Protein AF-A0A261TM04-F1 (afdb_monomer_lite)

pLDDT: mean 92.73, std 10.59, range [44.0, 98.19]

Radius of gyration: 12.99 Å; chains: 1; bounding box: 27×28×37 Å

Structure (mmCIF, N/CA/C/O backbone):
data_AF-A0A261TM04-F1
#
_entry.id   AF-A0A261TM04-F1
#
loop_
_atom_site.group_PDB
_atom_site.id
_atom_site.type_symbol
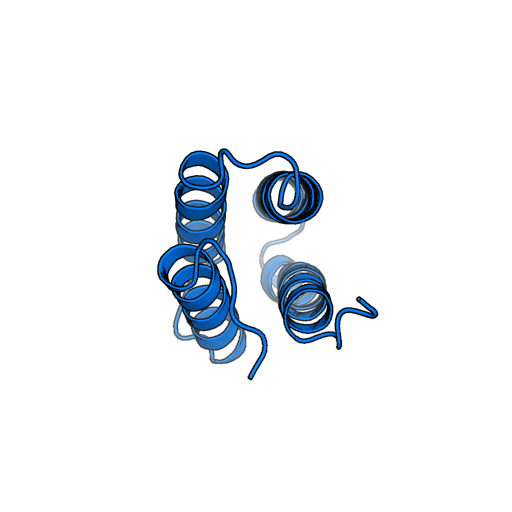_atom_site.label_atom_id
_atom_site.label_alt_id
_atom_site.label_comp_id
_atom_site.label_asym_id
_atom_site.label_entity_id
_atom_site.label_seq_id
_atom_site.pdbx_PDB_ins_code
_atom_site.Cartn_x
_atom_site.Cartn_y
_atom_site.Cartn_z
_atom_site.occupancy
_atom_site.B_iso_or_equiv
_atom_site.auth_seq_id
_atom_site.auth_comp_id
_atom_site.auth_asym_id
_atom_site.auth_atom_id
_atom_site.pdbx_PDB_model_num
ATOM 1 N N . MET A 1 1 ? 4.420 -17.003 -15.048 1.00 44.00 1 MET A N 1
ATOM 2 C CA . MET A 1 1 ? 4.935 -16.077 -14.019 1.00 44.00 1 MET A CA 1
ATOM 3 C C . MET A 1 1 ? 5.096 -14.734 -14.700 1.00 44.00 1 MET A C 1
ATOM 5 O O . MET A 1 1 ? 5.809 -14.685 -15.692 1.00 44.00 1 MET A O 1
ATOM 9 N N . ASN A 1 2 ? 4.372 -13.700 -14.262 1.00 59.59 2 ASN A N 1
ATOM 10 C CA . ASN A 1 2 ? 4.635 -12.341 -14.740 1.00 59.59 2 ASN A CA 1
ATOM 11 C C . ASN A 1 2 ? 6.032 -11.963 -14.244 1.00 59.59 2 ASN A C 1
ATOM 13 O O . ASN A 1 2 ? 6.233 -11.814 -13.040 1.00 59.59 2 ASN A O 1
ATOM 17 N N . THR A 1 3 ? 7.004 -11.877 -15.146 1.00 82.94 3 THR A N 1
ATOM 18 C CA . THR A 1 3 ? 8.332 -11.372 -14.799 1.00 82.94 3 THR A CA 1
ATOM 19 C C . THR A 1 3 ? 8.221 -9.859 -14.695 1.00 82.94 3 THR A C 1
ATOM 21 O O . THR A 1 3 ? 8.230 -9.156 -15.702 1.00 82.94 3 THR A O 1
ATOM 24 N N . TRP A 1 4 ? 8.027 -9.366 -13.475 1.00 89.00 4 TRP A N 1
ATOM 25 C CA . TRP A 1 4 ? 8.060 -7.937 -13.187 1.00 89.00 4 TRP A CA 1
ATOM 26 C C . TRP A 1 4 ? 9.457 -7.384 -13.408 1.00 89.00 4 TRP A C 1
ATOM 28 O O . TRP A 1 4 ? 10.444 -8.046 -13.091 1.00 89.00 4 TRP A O 1
ATOM 38 N N . LEU A 1 5 ? 9.534 -6.145 -13.888 1.00 90.75 5 LEU A N 1
ATOM 39 C CA . LEU A 1 5 ? 10.804 -5.430 -13.972 1.00 90.75 5 LEU A CA 1
ATOM 40 C C . LEU A 1 5 ? 11.352 -5.070 -12.578 1.00 90.75 5 LEU A C 1
ATOM 42 O O . LEU A 1 5 ? 12.563 -5.022 -12.387 1.00 90.75 5 LEU A O 1
ATOM 46 N N . TYR A 1 6 ? 10.456 -4.883 -11.602 1.00 92.56 6 TYR A N 1
ATOM 47 C CA . TYR A 1 6 ? 10.767 -4.596 -10.197 1.00 92.56 6 TYR A CA 1
ATOM 48 C C . TYR A 1 6 ? 10.141 -5.655 -9.276 1.00 92.56 6 TYR A C 1
ATOM 50 O O . TYR A 1 6 ? 9.170 -5.368 -8.573 1.00 92.56 6 TYR A O 1
ATOM 58 N N . PRO A 1 7 ? 10.641 -6.903 -9.289 1.00 93.00 7 PRO A N 1
ATOM 59 C CA . PRO A 1 7 ? 10.018 -7.998 -8.550 1.00 93.00 7 PRO A CA 1
ATOM 60 C C . PRO A 1 7 ? 10.030 -7.767 -7.035 1.00 93.00 7 PRO A C 1
ATOM 62 O O . PRO A 1 7 ? 9.048 -8.080 -6.372 1.00 93.00 7 PRO A O 1
ATOM 65 N N . GLU A 1 8 ? 11.091 -7.166 -6.492 1.00 95.38 8 GLU A N 1
ATOM 66 C CA . GLU A 1 8 ? 11.202 -6.866 -5.058 1.00 95.38 8 GLU A CA 1
ATOM 67 C C . GLU A 1 8 ? 10.203 -5.790 -4.616 1.00 95.38 8 GLU A C 1
ATOM 69 O O . GLU A 1 8 ? 9.541 -5.944 -3.590 1.00 95.38 8 GLU A O 1
ATOM 74 N N . ALA A 1 9 ? 10.034 -4.734 -5.420 1.00 95.62 9 ALA A N 1
ATOM 75 C CA . ALA A 1 9 ? 9.053 -3.685 -5.157 1.00 95.62 9 ALA A CA 1
ATOM 76 C C . ALA A 1 9 ? 7.627 -4.251 -5.167 1.00 95.62 9 ALA A C 1
ATOM 78 O O . ALA A 1 9 ? 6.845 -4.002 -4.252 1.00 95.62 9 ALA A O 1
ATOM 79 N N . VAL A 1 10 ? 7.302 -5.083 -6.160 1.00 95.62 10 VAL A N 1
ATOM 80 C CA . VAL A 1 10 ? 5.988 -5.735 -6.249 1.00 95.62 10 VAL A CA 1
ATOM 81 C C . VAL A 1 10 ? 5.766 -6.687 -5.078 1.00 95.62 10 VAL A C 1
ATOM 83 O O . VAL A 1 10 ? 4.719 -6.624 -4.440 1.00 95.62 10 VAL A O 1
ATOM 86 N N . GLN A 1 11 ? 6.759 -7.509 -4.736 1.00 96.25 11 GLN A N 1
ATOM 87 C CA . GLN A 1 11 ? 6.666 -8.432 -3.608 1.00 96.25 11 GLN A CA 1
ATOM 88 C C . GLN A 1 11 ? 6.458 -7.694 -2.279 1.00 96.25 11 GLN A C 1
ATOM 90 O O . GLN A 1 11 ? 5.663 -8.138 -1.453 1.00 96.25 11 GLN A O 1
ATOM 95 N N . ARG A 1 12 ? 7.129 -6.554 -2.071 1.00 97.75 12 ARG A N 1
ATOM 96 C CA . ARG A 1 12 ? 6.944 -5.713 -0.881 1.00 97.75 12 ARG A CA 1
ATOM 97 C C . ARG A 1 12 ? 5.509 -5.201 -0.777 1.00 97.75 12 ARG A C 1
ATOM 99 O O . ARG A 1 12 ? 4.910 -5.281 0.294 1.00 97.75 12 ARG A O 1
ATOM 106 N N . VAL A 1 13 ? 4.954 -4.712 -1.887 1.00 97.81 13 VAL A N 1
ATOM 107 C CA . VAL A 1 13 ? 3.558 -4.258 -1.957 1.00 97.81 13 VAL A CA 1
ATOM 108 C C . VAL A 1 13 ? 2.601 -5.413 -1.673 1.00 97.81 13 VAL A C 1
ATOM 110 O O . VAL A 1 13 ? 1.707 -5.264 -0.843 1.00 97.81 13 VAL A O 1
ATOM 113 N N . GLU A 1 14 ? 2.804 -6.573 -2.303 1.00 97.44 14 GLU A N 1
ATOM 114 C CA . GLU A 1 14 ? 1.984 -7.769 -2.080 1.00 97.44 14 GLU A CA 1
ATOM 115 C C . GLU A 1 14 ? 1.996 -8.205 -0.615 1.00 97.44 14 GLU A C 1
ATOM 117 O O . GLU A 1 14 ? 0.935 -8.449 -0.040 1.00 97.44 14 GLU A O 1
ATOM 122 N N . GLN A 1 15 ? 3.177 -8.262 0.003 1.00 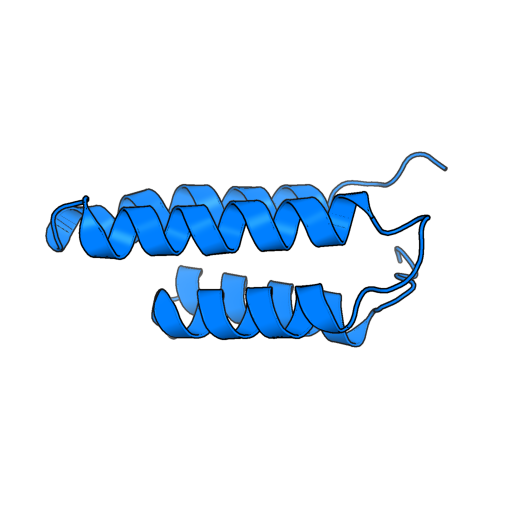97.88 15 GLN A N 1
ATOM 123 C CA . GLN A 1 15 ? 3.335 -8.644 1.404 1.00 97.88 15 GLN A CA 1
ATOM 124 C C . GLN A 1 15 ? 2.658 -7.648 2.341 1.00 97.88 15 GLN A C 1
ATOM 126 O O . GLN A 1 15 ? 1.881 -8.064 3.192 1.00 97.88 15 GLN A O 1
ATOM 131 N N . ALA A 1 16 ? 2.889 -6.344 2.165 1.00 98.12 16 ALA A N 1
ATOM 132 C CA . ALA A 1 16 ? 2.262 -5.326 3.004 1.00 98.12 16 ALA A CA 1
ATOM 133 C C . ALA A 1 16 ? 0.729 -5.366 2.897 1.00 98.12 16 ALA A C 1
ATOM 135 O O . ALA A 1 16 ? 0.029 -5.340 3.909 1.00 98.12 16 ALA A O 1
ATOM 136 N N . CYS A 1 17 ? 0.209 -5.511 1.675 1.00 98.00 17 CYS A N 1
ATOM 137 C CA . CYS A 1 17 ? -1.220 -5.661 1.425 1.00 98.00 17 CYS A CA 1
ATOM 138 C C . CYS A 1 17 ? -1.792 -6.925 2.089 1.00 98.00 17 CYS A C 1
ATOM 140 O O . CYS A 1 17 ? -2.842 -6.871 2.728 1.00 98.00 17 CYS A O 1
ATOM 142 N N . ALA A 1 18 ? -1.110 -8.066 1.960 1.00 97.69 18 ALA A N 1
ATOM 143 C CA . ALA A 1 18 ? -1.539 -9.327 2.558 1.00 97.69 18 ALA A CA 1
ATOM 144 C C . ALA A 1 18 ? -1.515 -9.286 4.095 1.00 97.69 18 ALA A C 1
ATOM 146 O O . ALA A 1 18 ? -2.469 -9.746 4.727 1.00 97.69 18 ALA A O 1
ATOM 147 N N . SER A 1 19 ? -0.474 -8.698 4.692 1.00 98.06 19 SER A N 1
ATOM 148 C CA . SER A 1 19 ? -0.376 -8.509 6.143 1.00 98.06 19 SER A CA 1
ATOM 149 C C . SER A 1 19 ? -1.486 -7.602 6.665 1.00 98.06 19 SER A C 1
ATOM 151 O O . SER A 1 19 ? -2.112 -7.928 7.668 1.00 98.06 19 SER A O 1
ATOM 153 N N . PHE A 1 20 ? -1.809 -6.514 5.958 1.00 98.06 20 PHE A N 1
ATOM 154 C CA . PHE A 1 20 ? -2.920 -5.638 6.339 1.00 98.06 20 PHE A CA 1
ATOM 155 C C . PHE A 1 20 ? -4.266 -6.370 6.320 1.00 98.06 20 PHE A C 1
ATOM 157 O O . PHE A 1 20 ? -5.018 -6.326 7.291 1.00 98.06 20 PHE A O 1
ATOM 164 N N . LEU A 1 21 ? -4.549 -7.120 5.247 1.00 97.44 21 LEU A N 1
ATOM 165 C CA . LEU A 1 21 ? -5.779 -7.915 5.136 1.00 97.44 21 LEU A CA 1
ATOM 166 C C . LEU A 1 21 ? -5.877 -9.026 6.192 1.00 97.44 21 LEU A C 1
ATOM 168 O O . LEU A 1 21 ? -6.985 -9.450 6.522 1.00 97.44 21 LEU A O 1
ATOM 172 N N . SER A 1 22 ? -4.736 -9.482 6.711 1.00 97.19 22 SER A N 1
ATOM 173 C CA . SER A 1 22 ? -4.639 -10.470 7.792 1.00 97.19 22 SER A CA 1
ATOM 174 C C . SER A 1 22 ? -4.626 -9.836 9.187 1.00 97.19 22 SER A C 1
ATOM 176 O O . SER A 1 22 ? -4.583 -10.563 10.170 1.00 97.19 22 SER A O 1
ATOM 178 N N . GLN A 1 23 ? -4.732 -8.502 9.276 1.00 95.94 23 GLN A N 1
ATOM 179 C CA . GLN A 1 23 ? -4.691 -7.712 10.517 1.00 95.94 23 GLN A CA 1
ATOM 180 C C . GLN A 1 23 ? -3.325 -7.709 11.228 1.00 95.94 23 GLN A C 1
ATOM 182 O O . GLN A 1 23 ? -3.230 -7.314 12.387 1.00 95.94 23 GLN A O 1
ATOM 187 N N . ASP A 1 24 ? -2.261 -8.081 10.514 1.00 97.19 24 ASP A N 1
ATOM 188 C CA . ASP A 1 24 ? -0.878 -8.107 11.006 1.00 97.19 24 ASP A CA 1
ATOM 189 C C . ASP A 1 24 ? -0.101 -6.814 10.688 1.00 97.19 24 ASP A C 1
ATOM 191 O O . ASP A 1 24 ? 1.065 -6.678 11.062 1.00 97.19 24 ASP A O 1
ATOM 195 N N . ALA A 1 25 ? -0.719 -5.868 9.972 1.00 96.81 25 ALA A N 1
ATOM 196 C CA . ALA A 1 25 ? -0.125 -4.576 9.638 1.00 96.81 25 ALA A CA 1
ATOM 197 C C . ALA A 1 25 ? -1.134 -3.424 9.738 1.00 96.81 25 ALA A C 1
ATOM 199 O O . ALA A 1 25 ? -2.336 -3.619 9.555 1.00 96.81 25 ALA A O 1
ATOM 200 N N . THR A 1 26 ? -0.632 -2.215 9.991 1.00 97.31 26 THR A N 1
ATOM 201 C CA . THR A 1 26 ? -1.415 -0.971 10.030 1.00 97.31 26 THR A CA 1
ATOM 202 C C . THR A 1 26 ? -1.469 -0.285 8.663 1.00 97.31 26 THR A C 1
ATOM 204 O O . THR A 1 26 ? -0.715 -0.627 7.747 1.00 97.31 26 THR A O 1
ATOM 207 N N . ILE A 1 27 ? -2.347 0.714 8.519 1.00 97.00 27 ILE A N 1
ATOM 208 C CA . ILE A 1 27 ? -2.462 1.505 7.283 1.00 97.00 27 ILE A CA 1
ATOM 209 C C . ILE A 1 27 ? -1.137 2.216 6.972 1.00 97.00 27 ILE A C 1
ATOM 211 O O . ILE A 1 27 ? -0.674 2.193 5.833 1.00 97.00 27 ILE A O 1
ATOM 215 N N . GLU A 1 28 ? -0.477 2.770 7.985 1.00 97.25 28 GLU A N 1
ATOM 216 C CA . GLU A 1 28 ? 0.794 3.484 7.854 1.00 97.25 28 GLU A CA 1
ATOM 217 C C . GLU A 1 28 ? 1.916 2.565 7.356 1.00 97.25 28 GLU A C 1
ATOM 219 O O . GLU A 1 28 ? 2.746 2.971 6.541 1.00 97.25 28 GLU A O 1
ATOM 224 N N . GLN A 1 29 ? 1.939 1.304 7.804 1.00 98.00 29 GLN A N 1
ATOM 225 C CA . GLN A 1 29 ? 2.901 0.315 7.312 1.00 98.00 29 GLN A CA 1
ATOM 226 C C . GLN A 1 29 ? 2.668 -0.008 5.831 1.00 98.00 29 GLN A C 1
ATOM 228 O O . GLN A 1 29 ? 3.634 -0.139 5.075 1.00 98.00 29 GLN A O 1
ATOM 233 N N . VAL A 1 30 ? 1.404 -0.083 5.396 1.00 97.94 30 VAL A N 1
ATOM 234 C CA . VAL A 1 30 ? 1.070 -0.229 3.972 1.00 97.94 30 VAL A CA 1
ATOM 235 C C . VAL A 1 30 ? 1.530 1.000 3.193 1.00 97.94 30 VAL A C 1
ATOM 237 O O . VAL A 1 30 ? 2.239 0.843 2.203 1.00 97.94 30 VAL A O 1
ATOM 240 N N . GLN A 1 31 ? 1.213 2.214 3.650 1.00 97.88 31 GLN A N 1
ATOM 241 C CA . GLN A 1 31 ? 1.651 3.450 2.992 1.00 97.88 31 GLN A CA 1
ATOM 242 C C . GLN A 1 31 ? 3.170 3.522 2.837 1.00 97.88 31 GLN A C 1
ATOM 244 O O . GLN A 1 31 ? 3.664 3.839 1.755 1.00 97.88 31 GLN A O 1
ATOM 249 N N . ALA A 1 32 ? 3.923 3.175 3.884 1.00 97.94 32 ALA A N 1
ATOM 250 C CA . ALA A 1 32 ? 5.380 3.153 3.831 1.00 97.94 32 ALA A CA 1
ATOM 251 C C . ALA A 1 32 ? 5.897 2.188 2.751 1.00 97.94 32 ALA A C 1
ATOM 253 O O . ALA A 1 32 ? 6.778 2.549 1.968 1.00 97.94 32 ALA A O 1
ATOM 254 N N . ALA A 1 33 ? 5.316 0.988 2.661 1.00 98.12 33 ALA A N 1
ATOM 255 C CA . ALA A 1 33 ? 5.671 0.006 1.641 1.00 98.12 33 ALA A CA 1
ATOM 256 C C . ALA A 1 33 ? 5.315 0.472 0.218 1.00 98.12 33 ALA A C 1
ATOM 258 O O . ALA A 1 33 ? 6.110 0.265 -0.705 1.00 98.12 33 ALA A O 1
ATOM 259 N N . LEU A 1 34 ? 4.152 1.113 0.036 1.00 98.06 34 LEU A N 1
ATOM 260 C CA . LEU A 1 34 ? 3.733 1.686 -1.248 1.00 98.06 34 LEU A CA 1
ATOM 261 C C . LEU A 1 34 ? 4.691 2.793 -1.684 1.00 98.06 34 LEU A C 1
ATOM 263 O O . LEU A 1 34 ? 5.228 2.723 -2.785 1.00 98.06 34 LEU A O 1
ATOM 267 N N . ARG A 1 35 ? 4.968 3.757 -0.800 1.00 97.50 35 ARG A N 1
ATOM 268 C CA . ARG A 1 35 ? 5.868 4.886 -1.063 1.00 97.50 35 ARG A CA 1
ATOM 269 C C . ARG A 1 35 ? 7.287 4.430 -1.384 1.00 97.50 35 ARG A C 1
ATOM 271 O O . ARG A 1 35 ? 7.885 4.913 -2.338 1.00 97.50 35 ARG A O 1
ATOM 278 N N . GLN A 1 36 ? 7.826 3.476 -0.625 1.00 97.56 36 GLN A N 1
ATOM 279 C CA . GLN A 1 36 ? 9.150 2.923 -0.913 1.00 97.56 36 GLN A CA 1
ATOM 280 C C . GLN A 1 36 ? 9.193 2.277 -2.306 1.00 97.56 36 GLN A C 1
ATOM 282 O O . GLN A 1 36 ? 10.121 2.501 -3.077 1.00 97.56 36 GLN A O 1
ATOM 287 N N . SER A 1 37 ? 8.177 1.481 -2.636 1.00 97.25 37 SER A N 1
ATOM 288 C CA . SER A 1 37 ? 8.116 0.757 -3.908 1.00 97.25 37 SER A CA 1
ATOM 289 C C . SER A 1 37 ? 7.892 1.699 -5.096 1.00 97.25 37 SER A C 1
ATOM 291 O O . SER A 1 37 ? 8.485 1.505 -6.150 1.00 97.25 37 SER A O 1
ATOM 293 N N . GLU A 1 38 ? 7.090 2.748 -4.911 1.00 96.12 38 GLU A N 1
ATOM 294 C CA . GLU A 1 38 ? 6.868 3.838 -5.868 1.00 96.12 38 GLU A CA 1
ATOM 295 C C . GLU A 1 38 ? 8.187 4.525 -6.254 1.00 96.12 38 GLU A C 1
ATOM 297 O O . GLU A 1 38 ? 8.485 4.641 -7.445 1.00 96.12 38 GLU A O 1
ATOM 302 N N . GLN A 1 39 ? 9.016 4.876 -5.266 1.00 94.69 39 GLN A N 1
ATOM 303 C CA . GLN A 1 39 ? 10.311 5.536 -5.475 1.00 94.69 39 GLN A CA 1
ATOM 304 C C . GLN A 1 39 ? 11.341 4.656 -6.199 1.00 94.69 39 GLN A C 1
ATOM 306 O O . GLN A 1 39 ? 12.206 5.171 -6.911 1.00 94.69 39 GLN A O 1
ATOM 311 N N . GLU A 1 40 ? 11.264 3.334 -6.033 1.00 94.38 40 GLU A N 1
ATOM 312 C CA . GLU A 1 40 ? 12.154 2.373 -6.701 1.00 94.38 40 GLU A CA 1
ATOM 313 C C . GLU A 1 40 ? 11.808 2.184 -8.194 1.00 94.38 40 GLU A C 1
ATOM 315 O O . GLU A 1 40 ? 12.676 1.834 -9.001 1.00 94.38 40 GLU A O 1
ATOM 320 N N . ILE A 1 41 ? 10.559 2.445 -8.595 1.00 93.00 41 ILE A N 1
ATOM 321 C CA . ILE A 1 41 ? 10.086 2.242 -9.969 1.00 93.00 41 ILE A CA 1
ATOM 322 C C . ILE A 1 41 ? 10.446 3.450 -10.845 1.00 93.00 41 ILE A C 1
ATOM 324 O O . ILE A 1 41 ? 9.811 4.507 -10.825 1.00 93.00 41 ILE A O 1
ATOM 328 N N . VAL A 1 42 ? 11.451 3.274 -11.701 1.00 89.88 42 VAL A N 1
ATOM 329 C CA . VAL A 1 42 ? 11.939 4.340 -12.597 1.00 89.88 42 VAL A CA 1
ATOM 330 C C . VAL A 1 42 ? 11.580 4.132 -14.070 1.00 89.88 42 VAL A C 1
ATOM 332 O O . VAL A 1 42 ? 11.517 5.105 -14.822 1.00 89.88 42 VAL A O 1
ATOM 335 N N . ALA A 1 43 ? 11.321 2.893 -14.497 1.00 84.94 43 ALA A N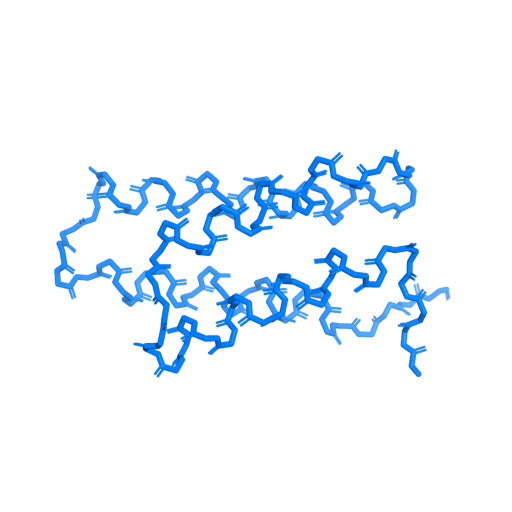 1
ATOM 336 C CA . ALA A 1 43 ? 11.087 2.560 -15.898 1.00 84.94 43 ALA A CA 1
ATOM 337 C C . ALA A 1 43 ? 9.751 3.093 -16.429 1.00 84.94 43 ALA A 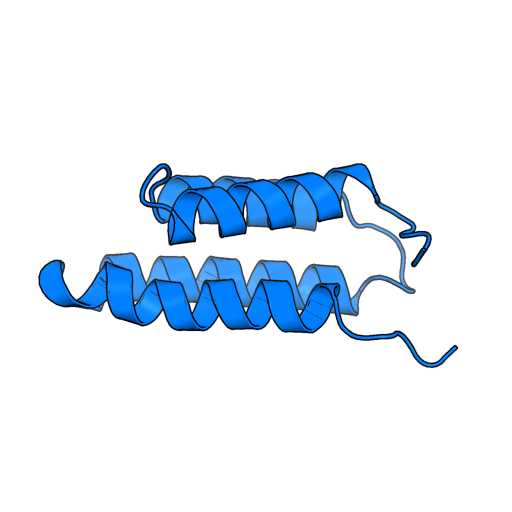C 1
ATOM 339 O O . ALA A 1 43 ? 8.725 3.056 -15.750 1.00 84.94 43 ALA A O 1
ATOM 340 N N . LEU A 1 44 ? 9.758 3.529 -17.693 1.00 78.56 44 LEU A N 1
ATOM 341 C CA . LEU A 1 44 ? 8.574 4.065 -18.369 1.00 78.56 44 LEU A CA 1
ATOM 342 C C . LEU A 1 44 ? 7.462 3.021 -18.532 1.00 78.56 44 LEU A C 1
ATOM 344 O O . LEU A 1 44 ? 6.301 3.354 -18.301 1.00 78.56 44 LEU A O 1
ATOM 348 N N . ASP A 1 45 ? 7.812 1.773 -18.850 1.00 82.25 45 ASP A N 1
ATOM 349 C CA . ASP A 1 45 ? 6.847 0.672 -19.021 1.00 82.25 45 ASP A CA 1
ATOM 350 C C . ASP A 1 45 ? 6.093 0.337 -17.722 1.00 82.25 45 ASP A C 1
ATOM 352 O O . ASP A 1 45 ? 4.992 -0.209 -17.746 1.00 82.25 45 ASP A O 1
ATOM 356 N N . GLU A 1 46 ? 6.653 0.730 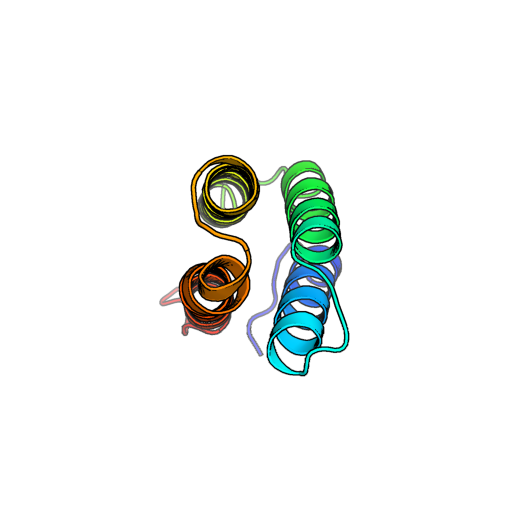-16.576 1.00 89.00 46 GLU A N 1
ATOM 357 C CA . GLU A 1 46 ? 6.078 0.542 -15.242 1.00 89.00 46 GLU A CA 1
ATOM 358 C C . GLU A 1 46 ? 5.532 1.851 -14.649 1.00 89.00 46 GLU A C 1
ATOM 360 O O . GLU A 1 46 ? 5.168 1.911 -13.474 1.00 89.00 46 GLU A O 1
ATOM 365 N N . LYS A 1 47 ? 5.413 2.921 -15.453 1.00 91.56 47 LYS A N 1
ATOM 366 C CA . LYS A 1 47 ? 4.858 4.205 -14.993 1.00 91.56 47 LYS A CA 1
ATOM 367 C C . LYS A 1 47 ? 3.452 4.042 -14.413 1.00 91.56 47 LYS A C 1
ATOM 369 O O . LYS A 1 47 ? 3.110 4.726 -13.454 1.00 91.56 47 LYS A O 1
ATOM 374 N N . TRP A 1 48 ? 2.652 3.141 -14.980 1.00 93.88 48 TRP A N 1
ATOM 375 C CA . TRP A 1 48 ? 1.315 2.843 -14.475 1.00 93.88 48 TRP A CA 1
ATOM 376 C C . TRP A 1 48 ? 1.357 2.257 -13.059 1.00 93.88 48 TRP A C 1
ATOM 378 O O . TRP A 1 48 ? 0.516 2.615 -12.240 1.00 93.88 48 TRP A O 1
ATOM 388 N N . LEU A 1 49 ? 2.338 1.393 -12.763 1.00 94.81 49 LEU A N 1
ATOM 389 C CA . LEU A 1 49 ? 2.500 0.784 -11.448 1.00 94.81 49 LEU A CA 1
ATOM 390 C C . LEU A 1 49 ? 2.877 1.869 -10.448 1.00 94.81 49 LEU A C 1
ATOM 392 O O . LEU A 1 49 ? 2.240 1.980 -9.409 1.00 94.81 49 LEU A O 1
ATOM 396 N N . ARG A 1 50 ? 3.833 2.733 -10.802 1.00 95.31 50 ARG A N 1
ATOM 397 C CA . ARG A 1 50 ? 4.194 3.882 -9.965 1.00 95.31 50 ARG A CA 1
ATOM 398 C C . ARG A 1 50 ? 2.984 4.769 -9.651 1.00 95.31 50 ARG A C 1
ATOM 400 O O . ARG A 1 50 ? 2.764 5.100 -8.493 1.00 95.31 50 ARG A O 1
ATOM 407 N N . SER A 1 51 ? 2.172 5.101 -10.658 1.00 96.50 51 SER A N 1
ATOM 408 C CA . SER A 1 51 ? 0.937 5.874 -10.461 1.00 96.50 51 SER A CA 1
ATOM 409 C C . SER A 1 51 ? -0.065 5.157 -9.554 1.00 96.50 51 SER A C 1
ATOM 411 O O . SER A 1 51 ? -0.570 5.774 -8.626 1.00 96.50 51 SER A O 1
ATOM 413 N N . LEU A 1 52 ? -0.292 3.855 -9.756 1.00 97.19 52 LEU A N 1
ATOM 414 C CA . LEU A 1 52 ? -1.168 3.056 -8.894 1.00 97.19 52 LEU A CA 1
ATOM 415 C C . LEU A 1 52 ? -0.723 3.108 -7.424 1.00 97.19 52 LEU A C 1
ATOM 417 O O . LEU A 1 52 ? -1.561 3.283 -6.543 1.00 97.19 52 LEU A O 1
ATOM 421 N N . LEU A 1 53 ? 0.577 2.937 -7.160 1.00 97.81 53 LEU A N 1
ATOM 422 C CA . LEU A 1 53 ? 1.112 2.946 -5.796 1.00 97.81 53 LEU A CA 1
ATOM 423 C C . LEU A 1 53 ? 0.994 4.332 -5.153 1.00 97.81 53 LEU A C 1
ATOM 425 O O . LEU A 1 53 ? 0.581 4.419 -4.001 1.00 97.81 53 LEU A O 1
ATOM 429 N N . PHE A 1 54 ? 1.297 5.397 -5.899 1.00 97.38 54 PHE A N 1
ATOM 430 C CA . PHE A 1 54 ? 1.153 6.778 -5.436 1.00 97.38 54 PHE A CA 1
ATOM 431 C C . PHE A 1 54 ? -0.303 7.132 -5.099 1.00 97.38 54 PHE A C 1
ATOM 433 O O . PHE A 1 54 ? -0.589 7.633 -4.013 1.00 97.38 54 PHE A O 1
ATOM 440 N N . ASP A 1 55 ? -1.237 6.833 -6.003 1.00 98.19 55 ASP A N 1
ATOM 441 C CA . ASP A 1 55 ? -2.657 7.139 -5.812 1.00 98.19 55 ASP A CA 1
ATOM 442 C C . ASP A 1 55 ? -3.235 6.369 -4.618 1.00 98.19 55 ASP A C 1
ATOM 444 O O . ASP A 1 55 ? -3.992 6.920 -3.817 1.00 98.19 55 ASP A O 1
ATOM 448 N N . ALA A 1 56 ? -2.847 5.101 -4.465 1.00 98.19 56 ALA A N 1
ATOM 449 C CA . ALA A 1 56 ? -3.253 4.291 -3.328 1.00 98.19 56 ALA A CA 1
ATOM 450 C C . ALA A 1 56 ? -2.675 4.805 -2.003 1.00 98.19 56 ALA A C 1
ATOM 452 O O . ALA A 1 56 ? -3.398 4.852 -1.011 1.00 98.19 56 ALA A O 1
ATOM 453 N N . GLU A 1 57 ? -1.405 5.212 -1.981 1.00 98.12 57 GLU A N 1
ATOM 454 C CA . GLU A 1 57 ? -0.758 5.767 -0.790 1.00 98.12 57 GLU A CA 1
ATOM 455 C C . GLU A 1 57 ? -1.469 7.037 -0.312 1.00 98.12 57 GLU A C 1
ATOM 457 O O . GLU A 1 57 ? -1.872 7.108 0.849 1.00 98.12 57 GLU A O 1
ATOM 462 N N . ASN A 1 58 ? -1.749 7.967 -1.229 1.00 97.75 58 ASN A N 1
ATOM 463 C CA . ASN A 1 58 ? -2.523 9.172 -0.927 1.00 97.75 58 ASN A CA 1
ATOM 464 C C . ASN A 1 58 ? -3.941 8.844 -0.450 1.00 97.75 58 ASN A C 1
ATOM 466 O O . ASN A 1 58 ? -4.468 9.507 0.442 1.00 97.75 58 ASN A O 1
ATOM 470 N N . LYS A 1 59 ? -4.587 7.822 -1.029 1.00 98.19 59 LYS A N 1
ATOM 471 C CA . LYS A 1 59 ? -5.940 7.449 -0.606 1.00 98.19 59 LYS A CA 1
ATOM 472 C C . LYS A 1 59 ? -5.961 6.872 0.807 1.00 98.19 59 LYS A C 1
ATOM 474 O O . LYS A 1 59 ? -6.900 7.133 1.555 1.00 98.19 59 LYS A O 1
ATOM 479 N N . LEU A 1 60 ? -4.945 6.094 1.171 1.00 97.81 60 LEU A N 1
ATOM 480 C CA . LEU A 1 60 ? -4.777 5.597 2.535 1.00 97.81 60 LEU A CA 1
ATOM 481 C C . LEU A 1 60 ? -4.513 6.744 3.521 1.00 97.81 60 LEU A C 1
ATOM 483 O O . LEU A 1 60 ? -5.086 6.735 4.609 1.00 97.81 60 LEU A O 1
ATOM 487 N N . GLU A 1 61 ? -3.736 7.755 3.119 1.00 97.56 61 GLU A N 1
ATOM 488 C CA . GLU A 1 61 ? -3.539 8.980 3.905 1.00 97.56 61 GLU A CA 1
ATOM 489 C C . GLU A 1 61 ? -4.870 9.702 4.147 1.00 97.56 61 GLU A C 1
ATOM 491 O O . GLU A 1 61 ? -5.223 10.018 5.283 1.00 97.56 61 GLU A O 1
ATOM 496 N N . GLU A 1 62 ? -5.655 9.903 3.086 1.00 97.94 62 GLU A N 1
ATOM 497 C CA . GLU A 1 62 ? -6.977 10.519 3.176 1.00 97.94 62 GLU A CA 1
ATOM 498 C C . GLU A 1 62 ? -7.879 9.749 4.152 1.00 97.94 62 GLU A C 1
ATOM 500 O O . GLU A 1 62 ? -8.537 10.363 4.990 1.00 97.94 62 GLU A O 1
ATOM 505 N N . ILE A 1 63 ? -7.884 8.412 4.092 1.00 97.69 63 ILE A N 1
ATOM 506 C CA . ILE A 1 63 ? -8.675 7.563 4.994 1.00 97.69 63 ILE A CA 1
ATOM 507 C C . ILE A 1 63 ? -8.275 7.795 6.455 1.00 97.69 63 ILE A C 1
ATOM 509 O O . ILE A 1 63 ? -9.156 8.040 7.277 1.00 97.69 63 ILE A O 1
ATOM 513 N N . LEU A 1 64 ? -6.977 7.780 6.770 1.00 95.88 64 LEU A N 1
ATOM 514 C CA . LEU A 1 64 ? -6.476 7.988 8.136 1.00 95.88 64 LEU A CA 1
ATOM 515 C C . LEU A 1 64 ? -6.896 9.332 8.739 1.00 95.88 64 LEU A C 1
ATOM 517 O O . LEU A 1 64 ? -7.128 9.419 9.942 1.00 95.88 64 LEU A O 1
ATOM 521 N N . TYR A 1 65 ? -6.992 10.382 7.921 1.00 95.75 65 TYR A N 1
ATOM 522 C CA . TYR A 1 65 ? -7.280 11.731 8.417 1.00 95.75 65 TYR A CA 1
ATOM 523 C C . TYR A 1 65 ? -8.743 12.164 8.295 1.00 95.75 65 TYR A C 1
ATOM 525 O O . TYR A 1 65 ? -9.122 13.166 8.905 1.00 95.75 6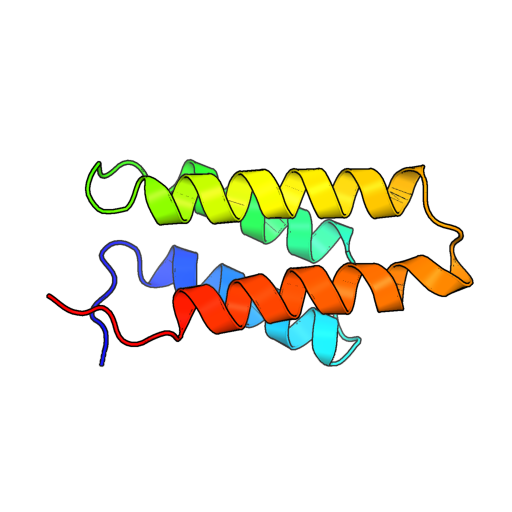5 TYR A O 1
ATOM 533 N N . THR A 1 66 ? -9.569 11.463 7.512 1.00 96.00 66 THR A N 1
ATOM 534 C CA . THR A 1 66 ? -10.942 11.913 7.203 1.00 96.00 66 THR A CA 1
ATOM 535 C C . THR A 1 66 ? -12.036 10.905 7.539 1.00 96.00 66 THR A C 1
ATOM 537 O O . THR A 1 66 ? -13.189 11.304 7.709 1.00 96.00 66 THR A O 1
ATOM 540 N N . VAL A 1 67 ? -11.701 9.619 7.658 1.00 95.75 67 VAL A N 1
ATOM 541 C CA . VAL A 1 67 ? -12.650 8.552 7.997 1.00 95.75 67 VAL A CA 1
ATOM 542 C C . VAL A 1 67 ? -12.575 8.272 9.496 1.00 95.75 67 VAL A C 1
ATOM 544 O O . VAL A 1 67 ? -11.498 8.315 10.088 1.00 95.75 67 VAL A O 1
ATOM 547 N N . SER A 1 68 ? -13.720 7.984 10.119 1.00 94.38 68 SER A N 1
ATOM 548 C CA . SER A 1 68 ? -13.765 7.620 11.536 1.00 94.38 68 SER A CA 1
ATOM 549 C C . SER A 1 68 ? -13.004 6.319 11.801 1.00 94.38 68 SER A C 1
ATOM 551 O O . SER A 1 68 ? -13.050 5.395 10.988 1.00 94.38 68 SER A O 1
ATOM 553 N N . ASP A 1 69 ? -12.321 6.233 12.944 1.00 91.81 69 ASP A N 1
ATOM 554 C CA . ASP A 1 69 ? -11.427 5.121 13.302 1.00 91.81 69 ASP A CA 1
ATOM 555 C C . ASP A 1 69 ? -12.069 3.732 13.123 1.00 91.81 69 ASP A C 1
ATOM 557 O O . ASP A 1 69 ? -11.431 2.794 12.647 1.00 91.81 69 ASP A O 1
ATOM 561 N N . ASP A 1 70 ? -13.359 3.601 13.443 1.00 92.38 70 ASP A N 1
ATOM 562 C CA . ASP A 1 70 ? -14.131 2.360 13.323 1.00 92.38 70 ASP A CA 1
ATOM 563 C C . ASP A 1 70 ? -14.402 1.931 11.868 1.00 92.38 70 ASP A C 1
ATOM 565 O O . ASP A 1 70 ? -14.701 0.764 11.610 1.00 92.38 70 ASP A O 1
ATOM 569 N N . GLN A 1 71 ? -14.263 2.848 10.908 1.00 94.88 71 GLN A N 1
ATOM 570 C CA . GLN A 1 71 ? -14.499 2.626 9.479 1.00 94.88 71 GLN A CA 1
ATOM 571 C C . GLN A 1 71 ? -13.210 2.599 8.646 1.00 94.88 71 GLN A C 1
ATOM 573 O O . GLN A 1 71 ? -13.219 2.078 7.525 1.00 94.88 71 GLN A O 1
ATOM 578 N N . GLN A 1 72 ? -12.091 3.104 9.177 1.00 96.12 72 GLN A N 1
ATOM 579 C CA . GLN A 1 72 ? -10.816 3.203 8.453 1.00 96.12 72 GLN A CA 1
ATOM 580 C C . GLN A 1 72 ? -10.342 1.855 7.910 1.00 96.12 72 GLN A C 1
ATOM 582 O O . GLN A 1 72 ? -9.993 1.751 6.734 1.00 96.12 72 GLN A O 1
ATOM 587 N N . ALA A 1 73 ? -10.385 0.802 8.731 1.00 94.25 73 ALA A N 1
ATOM 588 C CA . ALA A 1 73 ? -9.957 -0.532 8.314 1.00 94.25 73 ALA A CA 1
ATOM 589 C C . ALA A 1 73 ? -10.795 -1.065 7.139 1.00 94.25 73 ALA A C 1
ATOM 591 O O . ALA A 1 73 ? -10.260 -1.657 6.200 1.00 94.25 73 ALA A O 1
ATOM 592 N N . GLN A 1 74 ? -12.110 -0.826 7.155 1.00 94.81 74 GLN A N 1
ATOM 593 C CA . GLN A 1 74 ? -12.992 -1.236 6.067 1.00 94.81 74 GLN A CA 1
ATOM 594 C C . GLN A 1 74 ? -12.700 -0.455 4.781 1.00 94.81 74 GLN A C 1
ATOM 596 O O . GLN A 1 74 ? -12.577 -1.072 3.724 1.00 94.81 74 GLN A O 1
ATOM 601 N N . ALA A 1 75 ? -12.544 0.867 4.865 1.00 96.50 75 ALA A N 1
ATOM 602 C CA . ALA A 1 75 ? -12.214 1.696 3.707 1.00 96.50 75 ALA A CA 1
ATOM 603 C C . ALA A 1 75 ? -10.841 1.325 3.112 1.00 96.50 75 ALA A C 1
ATOM 605 O O . ALA A 1 75 ? -10.700 1.153 1.900 1.00 96.50 75 ALA A O 1
ATOM 606 N N . ALA A 1 76 ? -9.833 1.116 3.962 1.00 97.38 76 ALA A N 1
ATOM 607 C CA . ALA A 1 76 ? -8.494 0.721 3.538 1.00 97.38 76 ALA A CA 1
ATOM 608 C C . ALA A 1 76 ? -8.469 -0.678 2.898 1.00 97.38 76 ALA A C 1
ATOM 610 O O . ALA A 1 76 ? -7.748 -0.892 1.922 1.00 97.38 76 ALA A O 1
ATOM 611 N N . ASN A 1 77 ? -9.303 -1.618 3.365 1.00 97.56 77 ASN A N 1
ATOM 612 C CA . ASN A 1 77 ? -9.432 -2.941 2.744 1.00 97.56 77 ASN A CA 1
ATOM 613 C C . ASN A 1 77 ? -9.821 -2.858 1.262 1.00 97.56 77 ASN A C 1
ATOM 615 O O . ASN A 1 77 ? -9.353 -3.670 0.461 1.00 97.56 77 ASN A O 1
ATOM 619 N N . GLU A 1 78 ? -10.675 -1.907 0.880 1.00 96.94 78 GLU A N 1
ATOM 620 C CA . GLU A 1 78 ? -11.083 -1.725 -0.517 1.00 96.94 78 GLU A CA 1
ATOM 621 C C . GLU A 1 78 ? -9.909 -1.269 -1.390 1.00 96.94 78 GLU A C 1
ATOM 623 O O . GLU A 1 78 ? -9.677 -1.847 -2.457 1.00 96.94 78 GLU A O 1
ATOM 628 N N . VAL A 1 79 ? -9.120 -0.308 -0.899 1.00 97.88 79 VAL A N 1
ATOM 629 C CA . VAL A 1 79 ? -7.910 0.191 -1.570 1.00 97.88 79 VAL A CA 1
ATOM 630 C C . VAL A 1 79 ? -6.882 -0.930 -1.724 1.00 97.88 79 VAL A C 1
ATOM 632 O O . VAL A 1 79 ? -6.431 -1.220 -2.831 1.00 97.88 79 VAL A O 1
ATOM 635 N N . VAL A 1 80 ? -6.569 -1.634 -0.635 1.00 97.69 80 VAL A N 1
ATOM 636 C CA . VAL A 1 80 ? -5.574 -2.715 -0.616 1.00 97.69 80 VAL A CA 1
ATOM 637 C C . VAL A 1 80 ? -5.960 -3.862 -1.557 1.00 97.69 80 VAL A C 1
ATOM 639 O O . VAL A 1 80 ? -5.132 -4.362 -2.322 1.00 97.69 80 VAL A O 1
ATOM 642 N N . ARG A 1 81 ? -7.240 -4.253 -1.582 1.00 97.81 81 ARG A N 1
ATOM 643 C CA . ARG A 1 81 ? -7.737 -5.273 -2.521 1.00 97.81 81 ARG A CA 1
ATOM 644 C C . ARG A 1 81 ? -7.667 -4.813 -3.972 1.00 97.81 81 ARG A C 1
ATOM 646 O O . ARG A 1 81 ? -7.436 -5.644 -4.852 1.00 97.81 81 ARG A O 1
ATOM 653 N N . HIS A 1 82 ? -7.886 -3.526 -4.237 1.00 97.19 82 HIS A N 1
ATOM 654 C CA . HIS A 1 82 ? -7.736 -2.974 -5.578 1.00 97.19 82 HIS A CA 1
ATOM 655 C C . HIS A 1 82 ? -6.285 -3.081 -6.062 1.00 97.19 82 HIS A C 1
ATOM 657 O O . HIS A 1 82 ? -6.066 -3.581 -7.164 1.00 97.19 82 HIS A O 1
ATOM 663 N N . ILE A 1 83 ? -5.305 -2.715 -5.227 1.00 96.81 83 ILE A N 1
ATOM 664 C CA . ILE A 1 83 ? -3.874 -2.834 -5.555 1.00 96.81 83 ILE A CA 1
ATOM 665 C C . ILE A 1 83 ? -3.524 -4.280 -5.916 1.00 96.81 83 ILE A C 1
ATOM 667 O O . ILE A 1 83 ? -3.019 -4.528 -7.010 1.00 96.81 83 ILE A O 1
ATOM 671 N N . LEU A 1 84 ? -3.854 -5.235 -5.034 1.00 96.00 84 LEU A N 1
ATOM 672 C CA . LEU A 1 84 ? -3.572 -6.660 -5.247 1.00 96.00 84 LEU A CA 1
ATOM 673 C C . LEU A 1 84 ? -4.178 -7.176 -6.553 1.00 96.00 84 LEU A C 1
ATOM 675 O O . LEU A 1 84 ? -3.511 -7.867 -7.318 1.00 96.00 84 LEU A O 1
ATOM 679 N N . ARG A 1 85 ? -5.428 -6.805 -6.846 1.00 95.50 85 ARG A N 1
ATOM 680 C CA . ARG A 1 85 ? -6.083 -7.197 -8.098 1.00 95.50 85 ARG A CA 1
ATOM 681 C C . ARG A 1 85 ? -5.368 -6.616 -9.315 1.00 95.50 85 ARG A C 1
ATOM 683 O O . ARG A 1 85 ? -5.200 -7.326 -10.301 1.00 95.50 85 ARG A O 1
ATOM 690 N N . SER A 1 86 ? -4.976 -5.347 -9.258 1.00 94.31 86 SER A N 1
ATOM 691 C CA . SER A 1 86 ? -4.326 -4.649 -10.369 1.00 94.31 86 SER A CA 1
ATOM 692 C C . SER A 1 86 ? -2.947 -5.223 -10.681 1.00 94.31 86 SER A C 1
ATOM 694 O O . SER A 1 86 ? -2.609 -5.387 -11.851 1.00 94.31 86 SER A O 1
ATOM 696 N N . ILE A 1 87 ? -2.167 -5.585 -9.659 1.00 92.75 87 ILE A N 1
ATOM 697 C CA . ILE A 1 87 ? -0.858 -6.208 -9.876 1.00 92.75 87 ILE A CA 1
ATOM 698 C C . ILE A 1 87 ? -1.005 -7.677 -10.299 1.00 92.75 87 ILE A C 1
ATOM 700 O O . ILE A 1 87 ? -0.367 -8.110 -11.248 1.00 92.75 87 ILE A O 1
ATOM 704 N N . GLN A 1 88 ? -1.920 -8.447 -9.715 1.00 89.81 88 GLN A N 1
ATOM 705 C CA . GLN A 1 88 ? -2.094 -9.863 -10.075 1.00 89.81 88 GLN A CA 1
ATOM 706 C C . GLN A 1 88 ? -2.817 -10.083 -11.413 1.00 89.81 88 GLN A C 1
ATOM 708 O O . GLN A 1 88 ? -2.874 -11.214 -11.904 1.00 89.81 88 GLN A O 1
ATOM 713 N N . ALA A 1 89 ? -3.374 -9.029 -12.016 1.00 84.25 89 ALA A N 1
ATOM 714 C CA . ALA A 1 89 ? -4.057 -9.123 -13.295 1.00 84.25 89 ALA A CA 1
ATOM 715 C C . ALA A 1 89 ? -3.105 -9.618 -14.407 1.00 84.25 89 ALA A C 1
ATOM 717 O O . ALA A 1 89 ? -1.958 -9.164 -14.506 1.00 84.25 89 ALA A O 1
ATOM 718 N N . PRO A 1 90 ? -3.563 -10.530 -15.286 1.00 68.75 90 PRO A N 1
ATOM 719 C CA . PRO A 1 90 ? -2.776 -10.942 -16.437 1.00 68.75 90 PRO A CA 1
ATOM 720 C C . PRO A 1 90 ? -2.526 -9.733 -17.345 1.00 68.75 90 PRO A C 1
ATOM 722 O O . PRO A 1 90 ? -3.459 -9.101 -17.841 1.00 68.75 90 PRO A O 1
ATOM 725 N N . ARG A 1 91 ? -1.247 -9.413 -17.561 1.00 63.91 91 ARG A N 1
ATOM 726 C CA . ARG A 1 91 ? -0.830 -8.363 -18.492 1.00 63.91 91 ARG A CA 1
ATOM 727 C C . ARG A 1 91 ? -0.972 -8.929 -19.902 1.00 63.91 91 ARG A C 1
ATOM 729 O O . ARG A 1 91 ? -0.303 -9.903 -20.237 1.00 63.91 91 ARG A O 1
ATOM 736 N N . SER A 1 92 ? -1.874 -8.364 -20.700 1.00 52.47 92 SER A N 1
ATOM 737 C CA . SER A 1 92 ? -1.910 -8.655 -22.136 1.00 52.47 92 SER A CA 1
ATOM 738 C C . SER A 1 92 ? -0.707 -7.947 -22.756 1.00 52.47 92 SER A C 1
ATOM 740 O O . SER A 1 92 ? -0.698 -6.719 -22.808 1.00 52.47 92 SER A O 1
ATOM 742 N N . VAL A 1 93 ? 0.331 -8.718 -23.086 1.00 47.41 93 VAL A N 1
ATOM 743 C CA . VAL A 1 93 ? 1.495 -8.263 -23.865 1.00 47.41 93 VAL A CA 1
ATOM 744 C C . VAL A 1 93 ? 1.096 -8.146 -25.328 1.00 47.41 93 VAL A C 1
ATOM 746 O O . VAL A 1 93 ? 0.407 -9.077 -25.805 1.00 47.41 93 VAL A O 1
#

Foldseek 3Di:
DPPDPCVVLLVLLVVQLVCLVVVNDDLVSNLVSLVVSLVVDDDPVCVVVSVLSVVLSVQLVCLVVPPDPVCSSVSNNVSSVVNVCVVPDDDDD

Organism: NCBI:txid463044

Sequence (93 aa):
MNTWLYPEAVQRVEQACASFLSQDATIEQVQAALRQSEQEIVALDEKWLRSLLFDAENKLEEILYTVSDDQQAQAANEVVRHILRSIQAPRSV

Secondary structure (DSSP, 8-state):
----SSHHHHHHHHHHHHHHHTTSS-HHHHHHHHHHHHHH---GGGHHHHHHHHHHHHHHHHHHHHS-HHHHHHHHHHHHHHHHHHHHS----